Protein AF-A0A7S1M408-F1 (afdb_monomer)

pLDDT: mean 73.23, std 17.43, range [41.53, 92.94]

Organism: Alexandrium catenella (NCBI:txid2925)

Structure (mmCIF, N/CA/C/O backbone):
data_AF-A0A7S1M408-F1
#
_entry.id   AF-A0A7S1M408-F1
#
loop_
_atom_site.group_PDB
_atom_site.id
_atom_site.type_symbol
_atom_site.label_atom_id
_atom_site.label_alt_id
_atom_site.label_comp_id
_atom_site.label_asym_id
_atom_site.label_entity_id
_atom_site.label_seq_id
_atom_site.pdbx_PDB_ins_code
_atom_site.Cartn_x
_atom_site.Cartn_y
_atom_site.Cartn_z
_atom_site.occupancy
_atom_site.B_iso_or_equiv
_atom_site.auth_seq_id
_atom_site.auth_comp_id
_atom_site.auth_asym_id
_atom_site.auth_atom_id
_atom_site.pdbx_PDB_model_num
ATOM 1 N N . ALA A 1 1 ? -56.985 -30.035 14.247 1.00 48.00 1 ALA A N 1
ATOM 2 C CA . ALA A 1 1 ? -56.352 -30.373 15.535 1.00 48.00 1 ALA A CA 1
ATOM 3 C C . ALA A 1 1 ? -54.901 -29.906 15.537 1.00 48.00 1 ALA A C 1
ATOM 5 O O . ALA A 1 1 ? -54.113 -30.434 14.765 1.00 48.00 1 ALA A O 1
ATOM 6 N N . ARG A 1 2 ? -54.579 -28.903 16.358 1.00 43.12 2 ARG A N 1
ATOM 7 C CA . ARG A 1 2 ? -53.363 -28.809 17.184 1.00 43.12 2 ARG A CA 1
ATOM 8 C C . ARG A 1 2 ? -53.585 -27.623 18.123 1.00 43.12 2 ARG A C 1
ATOM 10 O O . ARG A 1 2 ? -53.589 -26.471 17.708 1.00 43.12 2 ARG A O 1
ATOM 17 N N . SER A 1 3 ? -53.933 -27.986 19.350 1.00 42.47 3 SER A N 1
ATOM 18 C CA . SER A 1 3 ? -54.224 -27.130 20.490 1.00 42.47 3 SER A CA 1
ATOM 19 C C . SER A 1 3 ? -53.039 -26.226 20.807 1.00 42.47 3 SER A C 1
ATOM 21 O O . SER A 1 3 ? -51.910 -26.702 20.920 1.00 42.47 3 SER A O 1
ATOM 23 N N . TRP A 1 4 ? -53.301 -24.936 20.977 1.00 42.16 4 TRP A N 1
ATOM 24 C CA . TRP A 1 4 ? -52.357 -24.021 21.603 1.00 42.16 4 TRP A CA 1
ATOM 25 C C . TRP A 1 4 ? -52.624 -24.068 23.104 1.00 42.16 4 TRP A C 1
ATOM 27 O O . TRP A 1 4 ? -53.672 -23.630 23.570 1.00 42.16 4 TRP A O 1
ATOM 37 N N . SER A 1 5 ? -51.701 -24.659 23.852 1.00 52.66 5 SER A N 1
ATOM 38 C CA . SER A 1 5 ? -51.719 -24.672 25.312 1.00 52.66 5 SER A CA 1
ATOM 39 C C . SER A 1 5 ? -50.307 -24.382 25.804 1.00 52.66 5 SER A C 1
ATOM 41 O O . SER A 1 5 ? -49.407 -25.184 25.558 1.00 52.66 5 SER A O 1
ATOM 43 N N . GLY A 1 6 ? -50.111 -23.244 26.472 1.00 43.44 6 GLY A N 1
ATOM 44 C CA . GLY A 1 6 ? -48.819 -22.900 27.068 1.00 43.44 6 GLY A CA 1
ATOM 45 C C . GLY A 1 6 ? -48.656 -21.427 27.441 1.00 43.44 6 GLY A C 1
ATOM 46 O O . GLY A 1 6 ? -47.809 -20.770 26.862 1.00 43.44 6 GLY A O 1
ATOM 47 N N . SER A 1 7 ? -49.530 -20.959 28.337 1.00 54.16 7 SER A N 1
ATOM 48 C CA . SER A 1 7 ? -49.343 -20.088 29.518 1.00 54.16 7 SER A CA 1
ATOM 49 C C . SER A 1 7 ? -48.281 -18.958 29.600 1.00 54.16 7 SER A C 1
ATOM 51 O O . SER A 1 7 ? -47.255 -18.983 28.930 1.00 54.16 7 SER A O 1
ATOM 53 N N . PRO A 1 8 ? -48.542 -17.950 30.468 1.00 48.00 8 PRO A N 1
ATOM 54 C CA . PRO A 1 8 ? -47.930 -16.621 30.471 1.00 48.00 8 PRO A CA 1
ATOM 55 C C . PRO A 1 8 ? -46.542 -16.584 31.122 1.00 48.00 8 PRO A C 1
ATOM 57 O O . PRO A 1 8 ? -46.212 -17.415 31.964 1.00 48.00 8 PRO A O 1
ATOM 60 N N . LEU A 1 9 ? -45.753 -15.576 30.742 1.00 44.28 9 LEU A N 1
ATOM 61 C CA . LEU A 1 9 ? -44.441 -15.263 31.310 1.00 44.28 9 LEU A CA 1
ATOM 62 C C . LEU A 1 9 ? -44.583 -14.885 32.795 1.00 44.28 9 LEU A C 1
ATOM 64 O O . LEU A 1 9 ? -44.963 -13.760 33.113 1.00 44.28 9 LEU A O 1
ATOM 68 N N . ASP A 1 10 ? -44.283 -15.835 33.678 1.00 41.53 10 ASP A N 1
ATOM 69 C CA . ASP A 1 10 ? -44.135 -15.625 35.119 1.00 41.53 10 ASP A CA 1
ATOM 70 C C . ASP A 1 10 ? -42.671 -15.295 35.463 1.00 41.53 10 ASP A C 1
ATOM 72 O O . ASP A 1 10 ? -41.730 -15.737 34.796 1.00 41.53 10 ASP A O 1
ATOM 76 N N . LEU A 1 11 ? -42.503 -14.445 36.472 1.00 50.06 11 LEU A N 1
ATOM 77 C CA . LEU A 1 11 ? -41.254 -13.822 36.890 1.00 50.06 11 LEU A CA 1
ATOM 78 C C . LEU A 1 11 ? -40.270 -14.810 37.544 1.00 50.06 11 LEU A C 1
ATOM 80 O O . LEU A 1 11 ? -40.644 -15.812 38.143 1.00 50.06 11 LEU A O 1
ATOM 84 N N . ALA A 1 12 ? -39.015 -14.352 37.586 1.00 49.06 12 ALA A N 1
ATOM 85 C CA . ALA A 1 12 ? -37.961 -14.715 38.533 1.00 49.06 12 ALA A CA 1
ATOM 86 C C . ALA A 1 12 ? -37.051 -15.905 38.178 1.00 49.06 12 ALA A C 1
ATOM 88 O O . ALA A 1 12 ? -37.460 -16.938 37.663 1.00 49.06 12 ALA A O 1
ATOM 89 N N . ASN A 1 13 ? -35.789 -15.729 38.587 1.00 48.75 13 ASN A N 1
ATOM 90 C CA . ASN A 1 13 ? -34.721 -16.721 38.732 1.00 48.75 13 ASN A CA 1
ATOM 91 C C . ASN A 1 13 ? -33.693 -16.831 37.579 1.00 48.75 13 ASN A C 1
ATOM 93 O O . ASN A 1 13 ? -33.881 -17.529 36.591 1.00 48.75 13 ASN A O 1
ATOM 97 N N . GLY A 1 14 ? -32.546 -16.158 37.759 1.00 54.75 14 GLY A N 1
ATOM 98 C CA . GLY A 1 14 ? -31.213 -16.664 37.383 1.00 54.75 14 GLY A CA 1
ATOM 99 C C . GLY A 1 14 ? -31.011 -17.264 35.985 1.00 54.75 14 GLY A C 1
ATOM 100 O O . GLY A 1 14 ? -30.365 -18.304 35.862 1.00 54.75 14 GLY A O 1
ATOM 101 N N . LEU A 1 15 ? -31.532 -16.637 34.930 1.00 43.06 15 LEU A N 1
ATOM 102 C CA . LEU A 1 15 ? -31.486 -17.180 33.571 1.00 43.06 15 LEU A CA 1
ATOM 103 C C . LEU A 1 15 ? -30.061 -17.189 32.986 1.00 43.06 15 LEU A C 1
ATOM 105 O O . LEU A 1 15 ? -29.633 -16.257 32.303 1.00 43.06 15 LEU A O 1
ATOM 109 N N . ARG A 1 16 ? -29.355 -18.315 33.148 1.00 51.69 16 ARG A N 1
ATOM 110 C CA . ARG A 1 16 ? -28.450 -18.803 32.099 1.00 51.69 16 ARG A CA 1
ATOM 111 C C . ARG A 1 16 ? -29.316 -19.092 3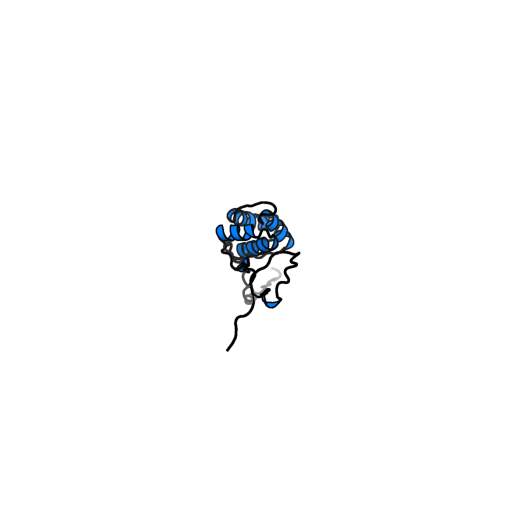0.878 1.00 51.69 16 ARG A C 1
ATOM 113 O O . ARG A 1 16 ? -29.879 -20.175 30.760 1.00 51.69 16 ARG A O 1
ATOM 120 N N . GLN A 1 17 ? -29.465 -18.099 30.006 1.00 53.03 17 GLN A N 1
ATOM 121 C CA . GLN A 1 17 ? -30.189 -18.263 28.752 1.00 53.03 17 GLN A CA 1
ATOM 122 C C . GLN A 1 17 ? -29.420 -19.259 27.879 1.00 53.03 17 GLN A C 1
ATOM 124 O O . GLN A 1 17 ? -28.379 -18.943 27.303 1.00 53.03 17 GLN A O 1
ATOM 129 N N . THR A 1 18 ? -29.895 -20.500 27.829 1.00 60.84 18 THR A N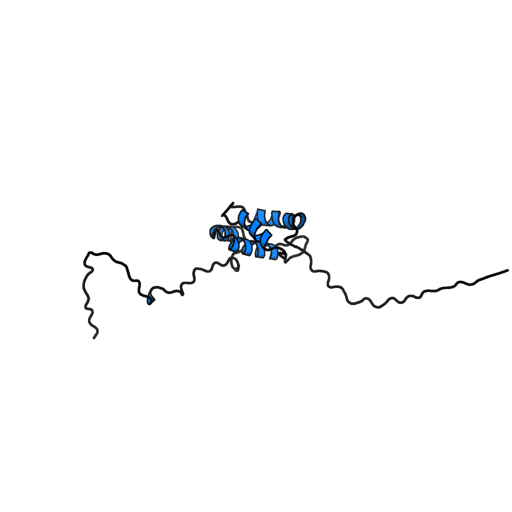 1
ATOM 130 C CA . THR A 1 18 ? -29.398 -21.516 26.908 1.00 60.84 18 THR A CA 1
ATOM 131 C C . THR A 1 18 ? -29.995 -21.233 25.540 1.00 60.84 18 THR A C 1
ATOM 133 O O . THR A 1 18 ? -31.110 -21.639 25.226 1.00 60.84 18 THR A O 1
ATOM 136 N N . VAL A 1 19 ? -29.247 -20.494 24.719 1.00 65.12 19 VAL A N 1
ATOM 137 C CA . VAL A 1 19 ? -29.618 -20.300 23.317 1.00 65.12 19 VAL A CA 1
ATOM 138 C C . VAL A 1 19 ? -29.623 -21.667 22.613 1.00 65.12 19 VAL A C 1
ATOM 140 O O . VAL A 1 19 ? -28.628 -22.398 22.684 1.00 65.12 19 VAL A O 1
ATOM 143 N N . PRO A 1 20 ? -30.728 -22.064 21.959 1.00 70.19 20 PRO A N 1
ATOM 144 C CA . PRO A 1 20 ? -30.778 -23.283 21.167 1.00 70.19 20 PRO A CA 1
ATOM 145 C C . PRO A 1 20 ? -29.660 -23.286 20.125 1.00 70.19 20 PRO A C 1
ATOM 147 O O . PRO A 1 20 ? -29.395 -22.272 19.482 1.00 70.19 20 PRO A O 1
ATOM 150 N N . ARG A 1 21 ? -29.034 -24.443 19.886 1.00 56.84 21 ARG A N 1
ATOM 151 C CA . ARG A 1 21 ? -28.000 -24.587 18.841 1.00 56.84 21 ARG A CA 1
ATOM 152 C C . ARG A 1 21 ? -28.489 -24.186 17.440 1.00 56.84 21 ARG A C 1
ATOM 154 O O . A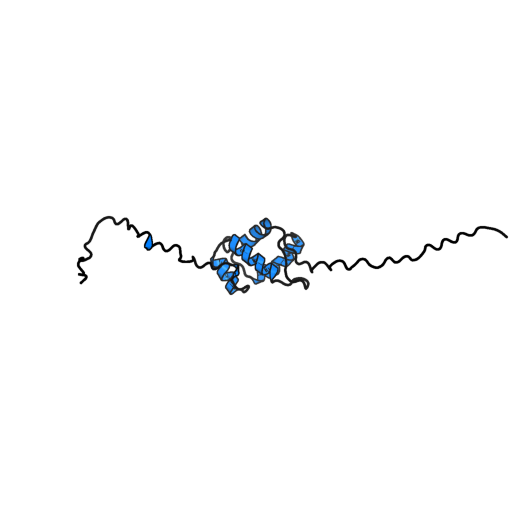RG A 1 21 ? -27.666 -23.858 16.599 1.00 56.84 21 ARG A O 1
ATOM 161 N N . SER A 1 22 ? -29.801 -24.190 17.201 1.00 61.75 22 SER A N 1
ATOM 162 C CA . SER A 1 22 ? -30.434 -23.740 15.955 1.00 61.75 22 SER A CA 1
ATOM 163 C C . SER A 1 22 ? -30.567 -22.219 15.822 1.00 61.75 22 SER A C 1
ATOM 165 O O . SER A 1 22 ? -30.835 -21.744 14.724 1.00 61.75 22 SER A O 1
ATOM 167 N N . TRP A 1 23 ? -30.399 -21.457 16.909 1.00 65.00 23 TRP A N 1
ATOM 168 C CA . TRP A 1 23 ? -30.369 -19.986 16.886 1.00 65.00 23 TRP A CA 1
ATOM 169 C C . TRP A 1 23 ? -28.989 -19.439 16.536 1.00 65.00 23 TRP A C 1
ATOM 171 O O . TRP A 1 23 ? -28.862 -18.300 16.096 1.00 65.00 23 TRP A O 1
ATOM 181 N N . VAL A 1 24 ? -27.949 -20.253 16.709 1.00 65.94 24 VAL A N 1
ATOM 182 C CA . VAL A 1 24 ? -26.598 -19.920 16.269 1.00 65.94 24 VAL A CA 1
ATOM 183 C C . VAL A 1 24 ? -26.488 -20.283 14.792 1.00 65.94 24 VAL A C 1
ATOM 185 O O . VAL A 1 24 ? -25.928 -21.317 14.430 1.00 65.94 24 VAL A O 1
ATOM 188 N N . ASP A 1 25 ? -27.057 -19.449 13.922 1.00 58.09 25 ASP A N 1
ATOM 189 C CA . ASP A 1 25 ? -26.812 -19.593 12.492 1.00 58.09 25 ASP A CA 1
ATOM 190 C C . ASP A 1 25 ? -25.400 -19.079 12.182 1.00 58.09 25 ASP A C 1
ATOM 192 O O . ASP A 1 25 ? -25.172 -17.901 11.9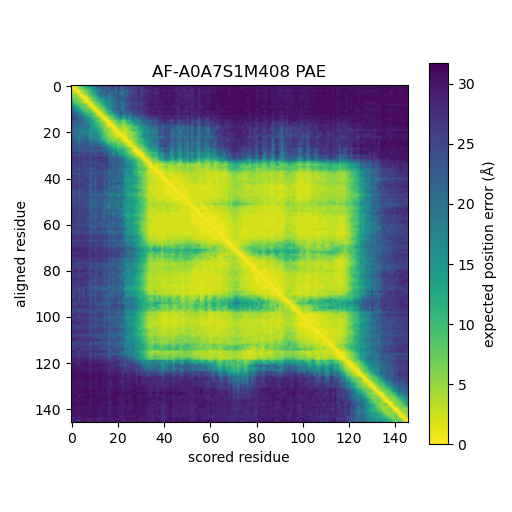15 1.00 58.09 25 ASP A O 1
ATOM 196 N N . LEU A 1 26 ? -24.420 -19.988 12.216 1.00 58.47 26 LEU A N 1
ATOM 197 C CA . LEU A 1 26 ? -23.035 -19.741 11.782 1.00 58.47 26 LEU A CA 1
ATOM 198 C C . LEU A 1 26 ? -22.939 -19.350 10.293 1.00 58.47 26 LEU A C 1
ATOM 200 O O . LEU A 1 26 ? -21.846 -19.117 9.780 1.00 58.47 26 LEU A O 1
ATOM 204 N N . ARG A 1 27 ? -24.076 -19.319 9.588 1.00 58.50 27 ARG A N 1
ATOM 205 C CA . ARG A 1 27 ? -24.208 -18.862 8.208 1.00 58.50 27 ARG A CA 1
ATOM 206 C C . ARG A 1 27 ? -24.563 -17.393 8.084 1.00 58.50 27 ARG A C 1
ATOM 208 O O . ARG A 1 27 ? -24.676 -16.959 6.945 1.00 58.50 27 ARG A O 1
ATOM 215 N N . ILE A 1 28 ? -24.689 -16.625 9.174 1.00 54.59 28 ILE A N 1
ATOM 216 C CA . ILE A 1 28 ? -24.540 -15.173 9.048 1.00 54.59 28 ILE A CA 1
ATOM 217 C C . ILE A 1 28 ? -23.113 -14.988 8.539 1.00 54.59 28 ILE A C 1
ATOM 219 O O . ILE A 1 28 ? -22.167 -15.243 9.293 1.00 54.59 28 ILE A O 1
ATOM 223 N N . PRO A 1 29 ? -22.906 -14.607 7.265 1.00 53.81 29 PRO A N 1
ATOM 224 C CA . PRO A 1 29 ? -21.594 -14.166 6.874 1.00 53.81 29 PRO A CA 1
ATOM 225 C C . PRO A 1 29 ? -21.384 -12.959 7.778 1.00 53.81 29 PRO A C 1
ATOM 227 O O . PRO A 1 29 ? -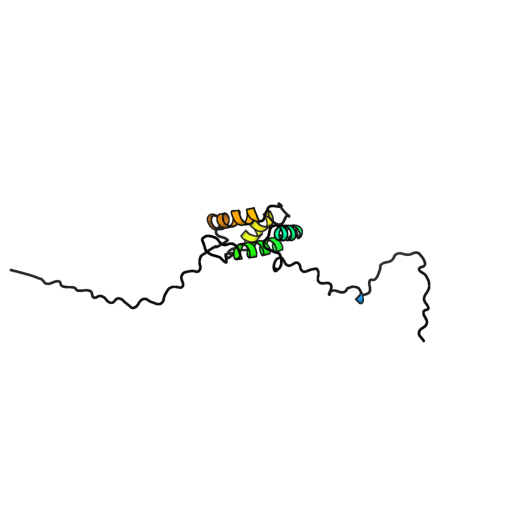22.124 -11.979 7.665 1.00 53.81 29 PRO A O 1
ATOM 230 N N . CYS A 1 30 ? -20.403 -13.007 8.686 1.00 49.81 30 CYS A N 1
ATOM 231 C CA . CYS A 1 30 ? -19.741 -11.769 9.083 1.00 49.81 30 CYS A CA 1
ATOM 232 C C . CYS A 1 30 ? -19.585 -11.022 7.762 1.00 49.81 30 CYS A C 1
ATOM 234 O O . CYS A 1 30 ? -19.041 -11.674 6.861 1.00 49.81 30 CYS A O 1
ATOM 236 N N . PRO A 1 31 ? -20.165 -9.821 7.554 1.00 49.16 31 PRO A N 1
ATOM 237 C CA . PRO A 1 31 ? -20.076 -9.171 6.261 1.00 49.16 31 PRO A CA 1
ATOM 238 C C . PRO A 1 31 ? -18.592 -9.146 5.959 1.00 49.16 31 PRO A C 1
ATOM 240 O O . PRO A 1 31 ? -17.816 -8.489 6.652 1.00 49.16 31 PRO A O 1
ATOM 243 N N . ARG A 1 32 ? -18.176 -10.016 5.034 1.00 55.84 32 ARG A N 1
ATOM 244 C CA . ARG A 1 32 ? -16.786 -10.184 4.658 1.00 55.84 32 ARG A CA 1
ATOM 245 C C . ARG A 1 32 ? -16.568 -9.001 3.749 1.00 55.84 32 ARG A C 1
ATOM 247 O O . ARG A 1 32 ? -16.490 -9.164 2.541 1.00 55.84 32 ARG A O 1
ATOM 254 N N . SER A 1 33 ? -16.587 -7.799 4.315 1.00 58.41 33 SER A N 1
ATOM 255 C CA . SER A 1 33 ? -16.097 -6.598 3.676 1.00 58.41 33 SER A CA 1
ATOM 256 C C . SER A 1 33 ? -14.594 -6.793 3.581 1.00 58.41 33 SER A C 1
ATOM 258 O O . SER A 1 33 ? -13.823 -6.229 4.353 1.00 58.41 33 SER A O 1
ATOM 260 N N . SER A 1 34 ? -14.205 -7.725 2.713 1.00 69.19 34 SER A N 1
ATOM 261 C CA . SER A 1 34 ? -12.829 -7.988 2.394 1.00 69.19 34 SER A CA 1
ATOM 262 C C . SER A 1 34 ? -12.317 -6.723 1.755 1.00 69.19 34 SER A C 1
ATOM 264 O O . SER A 1 34 ? -12.964 -6.112 0.901 1.00 69.19 34 SER A O 1
ATOM 266 N N . VAL A 1 35 ? -11.114 -6.346 2.140 1.00 79.94 35 VAL A N 1
ATOM 267 C CA . VAL A 1 35 ? -10.426 -5.227 1.516 1.00 79.94 35 VAL A CA 1
ATOM 268 C C . VAL A 1 35 ? -10.270 -5.399 0.010 1.00 79.94 35 VAL A C 1
ATOM 270 O O . VAL A 1 35 ? -9.974 -4.422 -0.663 1.00 79.94 35 VAL A O 1
ATOM 273 N N . ALA A 1 36 ? -10.448 -6.611 -0.525 1.00 78.19 36 ALA A N 1
ATOM 274 C CA . ALA A 1 36 ? -10.444 -6.903 -1.952 1.00 78.19 36 ALA A CA 1
ATOM 275 C C . ALA A 1 36 ? -11.566 -6.195 -2.729 1.00 78.19 36 ALA A C 1
ATOM 277 O O . ALA A 1 36 ? -11.336 -5.785 -3.865 1.00 78.19 36 ALA A O 1
ATOM 278 N N . ASP A 1 37 ? -12.730 -5.998 -2.110 1.00 80.94 37 ASP A N 1
ATOM 279 C CA . ASP A 1 37 ? -13.917 -5.430 -2.762 1.00 80.94 37 ASP A CA 1
ATOM 280 C C . ASP A 1 37 ? -14.053 -3.916 -2.537 1.00 80.94 37 ASP A C 1
ATOM 282 O O . ASP A 1 37 ? -14.858 -3.250 -3.185 1.00 80.94 37 ASP A O 1
ATOM 286 N N . MET A 1 38 ? -13.245 -3.342 -1.640 1.00 87.62 38 MET A N 1
ATOM 287 C CA . MET A 1 38 ? -13.297 -1.910 -1.346 1.00 87.62 38 MET A CA 1
ATOM 288 C C . MET A 1 38 ? -12.804 -1.075 -2.538 1.00 87.62 38 MET A C 1
ATOM 290 O O . MET A 1 38 ? -11.799 -1.433 -3.164 1.00 87.62 38 MET A O 1
ATOM 294 N N . PRO A 1 39 ? -13.450 0.055 -2.861 1.00 89.81 39 PRO A N 1
ATOM 295 C CA . PRO A 1 39 ? -12.969 0.941 -3.913 1.00 89.81 39 PRO A CA 1
ATOM 296 C C . PRO A 1 39 ? -11.611 1.551 -3.527 1.00 89.81 39 PRO A C 1
ATOM 298 O O . PRO A 1 39 ? -11.354 1.841 -2.362 1.00 89.81 39 PRO A O 1
ATOM 301 N N . LEU A 1 40 ? -10.731 1.771 -4.508 1.00 91.12 40 LEU A N 1
ATOM 302 C CA . LEU A 1 40 ? -9.436 2.452 -4.324 1.00 91.12 40 LEU A CA 1
ATOM 303 C C . LEU A 1 40 ? -9.609 3.982 -4.268 1.00 91.12 40 LEU A C 1
ATOM 305 O O . LEU A 1 40 ? -8.845 4.742 -4.862 1.00 91.12 40 LEU A O 1
ATOM 309 N N . THR A 1 41 ? -10.659 4.427 -3.584 1.00 92.94 41 THR A N 1
ATOM 310 C CA . THR A 1 41 ? -11.003 5.831 -3.371 1.00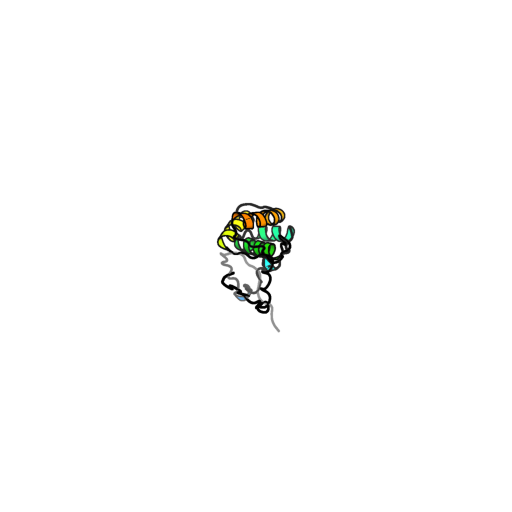 92.94 41 THR A CA 1
ATOM 311 C C . THR A 1 41 ? -10.823 6.191 -1.899 1.00 92.94 41 THR A C 1
ATOM 313 O O . THR A 1 41 ? -10.604 5.321 -1.051 1.00 92.94 41 THR A O 1
ATOM 316 N N . GLU A 1 42 ? -10.901 7.480 -1.577 1.00 91.06 42 GLU A N 1
ATOM 317 C CA . GLU A 1 42 ? -10.763 7.953 -0.196 1.00 91.06 42 GLU A CA 1
ATOM 318 C C . GLU A 1 42 ? -11.855 7.354 0.713 1.00 91.06 42 GLU A C 1
ATOM 320 O O . GLU A 1 42 ? -11.598 7.024 1.869 1.00 91.06 42 GLU A O 1
ATOM 325 N N . GLU A 1 43 ? -13.060 7.127 0.184 1.00 89.06 43 GLU A N 1
ATOM 326 C CA . GLU A 1 43 ? -14.167 6.485 0.900 1.00 89.06 43 GLU A CA 1
ATOM 327 C C . GLU A 1 43 ? -13.845 5.026 1.235 1.00 89.06 43 GLU A C 1
ATOM 329 O O . GLU A 1 43 ? -14.053 4.588 2.369 1.00 89.06 43 GLU A O 1
ATOM 334 N N . GLY A 1 44 ? -13.288 4.283 0.274 1.00 89.62 44 GLY A N 1
ATOM 335 C CA . GLY A 1 44 ? -12.859 2.906 0.500 1.00 89.62 44 GLY A CA 1
ATOM 336 C C . GLY A 1 44 ? -11.705 2.823 1.493 1.00 89.62 44 GLY A C 1
ATOM 337 O O . GLY A 1 44 ? -11.724 1.983 2.388 1.00 89.62 44 GLY A O 1
ATOM 338 N N . TYR A 1 45 ? -10.750 3.750 1.424 1.00 90.88 45 TYR A N 1
ATOM 339 C CA . TYR A 1 45 ? -9.681 3.848 2.415 1.00 90.88 45 TYR A CA 1
ATOM 340 C C . TYR A 1 45 ? -10.225 4.108 3.831 1.00 90.88 45 TYR A C 1
ATOM 342 O O . TYR A 1 45 ? -9.856 3.396 4.765 1.00 90.88 45 TYR A O 1
ATOM 350 N N . ARG A 1 46 ? -11.169 5.045 4.005 1.00 89.62 46 ARG A N 1
ATOM 351 C CA . ARG A 1 46 ? -11.825 5.300 5.305 1.00 89.62 46 ARG A CA 1
ATOM 352 C C . ARG A 1 46 ? -12.556 4.071 5.848 1.00 89.62 46 ARG A C 1
ATOM 354 O O . ARG A 1 46 ? -12.540 3.834 7.060 1.00 89.62 46 ARG A O 1
ATOM 361 N N . ALA A 1 47 ? -13.162 3.268 4.974 1.00 88.94 47 ALA A N 1
ATOM 362 C CA . ALA A 1 47 ? -13.771 2.002 5.368 1.00 88.94 47 ALA A CA 1
ATOM 363 C C . ALA A 1 47 ? -12.719 1.006 5.889 1.00 88.94 47 ALA A C 1
ATOM 365 O O . ALA A 1 47 ? -12.931 0.386 6.928 1.00 88.94 47 ALA A O 1
ATOM 366 N N . VAL A 1 48 ? -11.550 0.914 5.245 1.00 89.88 48 VAL A N 1
ATOM 367 C CA . VAL A 1 48 ? -10.444 0.049 5.701 1.00 89.88 48 VAL A CA 1
ATOM 368 C C . VAL A 1 48 ? -9.836 0.539 7.014 1.00 89.88 48 VAL A C 1
ATOM 370 O O . VAL A 1 48 ? -9.567 -0.268 7.900 1.00 89.88 48 VAL A O 1
ATOM 373 N N . VAL A 1 49 ? -9.668 1.851 7.192 1.00 89.88 49 VAL A N 1
ATOM 374 C CA . VAL A 1 49 ? -9.213 2.437 8.467 1.00 89.88 49 VAL A CA 1
ATOM 375 C C . VAL A 1 49 ? -10.180 2.088 9.603 1.00 89.88 49 VAL A C 1
ATOM 377 O O . VAL A 1 49 ? -9.752 1.809 10.722 1.00 89.88 49 VAL A O 1
ATOM 380 N N . SER A 1 50 ? -11.483 2.034 9.315 1.00 86.69 50 SER A N 1
ATOM 381 C CA . SER A 1 50 ? -12.512 1.665 10.296 1.00 86.69 50 SER A CA 1
ATOM 382 C C . SER A 1 50 ? -12.393 0.206 10.767 1.00 86.69 50 SER A C 1
ATOM 384 O O . SER A 1 50 ? -12.824 -0.106 11.875 1.00 86.69 50 SER A O 1
ATOM 386 N N . LEU A 1 51 ? -11.757 -0.675 9.980 1.00 85.88 51 LEU A N 1
ATOM 387 C CA . LEU A 1 51 ? -11.443 -2.056 10.378 1.00 85.88 51 LEU A CA 1
ATOM 388 C C . LEU A 1 51 ? -10.299 -2.131 11.402 1.00 85.88 51 LEU A C 1
ATOM 390 O O . LEU A 1 51 ? -10.124 -3.174 12.029 1.00 85.88 51 LEU A O 1
ATOM 394 N N . ARG A 1 52 ? -9.509 -1.054 11.554 1.00 84.81 52 ARG A N 1
ATOM 395 C CA . ARG A 1 52 ? -8.366 -0.922 12.482 1.00 84.81 52 ARG A CA 1
ATOM 396 C C . ARG A 1 52 ? -7.421 -2.125 12.482 1.00 84.81 52 ARG A C 1
ATOM 398 O O . ARG A 1 52 ? -6.877 -2.505 13.512 1.00 84.81 52 ARG A O 1
ATOM 405 N N . SER A 1 53 ? -7.243 -2.739 11.317 1.00 86.38 53 SER A N 1
ATOM 406 C CA . SER A 1 53 ? -6.439 -3.943 11.147 1.00 86.38 53 SER A CA 1
ATOM 407 C C . SER A 1 53 ? -5.283 -3.657 10.205 1.00 86.38 53 SER A C 1
ATOM 409 O O . SER A 1 53 ? -5.476 -3.349 9.026 1.00 86.38 53 SER A O 1
ATOM 411 N N . THR A 1 54 ? -4.057 -3.799 10.712 1.00 89.00 54 THR A N 1
ATOM 412 C CA . THR A 1 54 ? -2.847 -3.644 9.895 1.00 89.00 54 THR A CA 1
ATOM 413 C C . THR A 1 54 ? -2.792 -4.659 8.742 1.00 89.00 54 THR A C 1
ATOM 415 O O . THR A 1 54 ? -2.320 -4.321 7.659 1.00 89.00 54 THR A O 1
ATOM 418 N N . GLY A 1 55 ? -3.310 -5.880 8.925 1.00 89.38 55 GLY A N 1
ATOM 419 C CA . GLY A 1 55 ? -3.339 -6.895 7.861 1.00 89.38 55 GLY A CA 1
ATOM 420 C C . GLY A 1 55 ? -4.287 -6.536 6.715 1.00 89.38 55 GLY A C 1
ATOM 421 O O . GLY A 1 55 ? -3.938 -6.684 5.540 1.00 89.38 55 GLY A O 1
ATOM 422 N N . GLU A 1 56 ? -5.450 -5.984 7.056 1.00 89.94 56 GLU A N 1
ATOM 423 C CA . GLU A 1 56 ? -6.409 -5.492 6.069 1.00 89.94 56 GLU A CA 1
ATOM 424 C C . GLU A 1 56 ? -5.830 -4.267 5.334 1.00 89.94 56 GLU A C 1
ATOM 426 O O . GLU A 1 56 ? -5.823 -4.211 4.103 1.00 89.94 56 GLU A O 1
ATOM 431 N N . MET A 1 57 ? -5.213 -3.331 6.064 1.00 92.00 57 MET A N 1
ATOM 432 C CA . MET A 1 57 ? -4.561 -2.165 5.460 1.00 92.00 57 MET A CA 1
ATOM 433 C C . MET A 1 57 ? -3.400 -2.550 4.526 1.00 92.00 57 MET A C 1
ATOM 435 O O . MET A 1 57 ? -3.265 -1.995 3.437 1.00 92.00 57 MET A O 1
ATOM 439 N N . ALA A 1 58 ? -2.590 -3.549 4.885 1.00 92.62 58 ALA A N 1
ATOM 440 C CA . ALA A 1 58 ? -1.529 -4.063 4.015 1.00 92.62 58 ALA A CA 1
ATOM 441 C C . ALA A 1 58 ? -2.089 -4.652 2.705 1.00 92.62 58 ALA A C 1
ATOM 443 O O . ALA A 1 58 ? -1.528 -4.440 1.624 1.00 92.62 58 ALA A O 1
ATOM 444 N N . SER A 1 59 ? -3.223 -5.350 2.785 1.00 92.31 59 SER A N 1
ATOM 445 C CA . SER A 1 59 ? -3.919 -5.886 1.610 1.00 92.31 59 SER A CA 1
ATOM 446 C C . SER A 1 59 ? -4.466 -4.765 0.720 1.00 92.31 59 SER A C 1
ATOM 448 O O . SER A 1 59 ? -4.333 -4.837 -0.502 1.00 92.31 59 SER A O 1
ATOM 450 N N . PHE A 1 60 ? -4.993 -3.688 1.315 1.00 92.81 60 PHE A N 1
ATOM 451 C CA . PHE A 1 60 ? -5.398 -2.485 0.582 1.00 92.81 60 PHE A CA 1
ATOM 452 C C . PHE A 1 60 ? -4.227 -1.849 -0.166 1.00 92.81 60 PHE A C 1
ATOM 454 O O . PHE A 1 60 ? -4.309 -1.629 -1.371 1.00 92.81 60 PHE A O 1
ATOM 461 N N . ILE A 1 61 ? -3.109 -1.614 0.524 1.00 92.88 61 ILE A N 1
ATOM 462 C CA . ILE A 1 61 ? -1.913 -0.988 -0.056 1.00 92.88 61 ILE A CA 1
ATOM 463 C C . ILE A 1 61 ? -1.355 -1.838 -1.201 1.00 92.88 61 ILE A C 1
ATOM 465 O O . ILE A 1 61 ? -0.928 -1.298 -2.215 1.00 92.88 61 ILE A O 1
ATOM 469 N N . THR A 1 62 ? -1.430 -3.166 -1.098 1.00 92.38 62 THR A N 1
ATOM 470 C CA . THR A 1 62 ? -1.048 -4.067 -2.197 1.00 92.38 62 THR A CA 1
ATOM 471 C C . THR A 1 62 ? -1.882 -3.828 -3.456 1.00 92.38 62 THR A C 1
ATOM 473 O O . THR A 1 62 ? -1.340 -3.812 -4.559 1.00 92.38 62 THR A O 1
ATOM 476 N N . ARG A 1 63 ? -3.189 -3.586 -3.307 1.00 92.69 63 ARG A N 1
ATOM 477 C CA . ARG A 1 63 ? -4.069 -3.232 -4.432 1.00 92.69 63 ARG A CA 1
ATOM 478 C C . ARG A 1 63 ? -3.754 -1.843 -4.977 1.00 92.69 63 ARG A C 1
ATOM 480 O O . ARG A 1 63 ? -3.709 -1.674 -6.189 1.00 92.69 63 ARG A O 1
ATOM 487 N N . VAL A 1 64 ? -3.476 -0.881 -4.095 1.00 92.62 64 VAL A N 1
ATOM 488 C CA . VAL A 1 64 ? -3.053 0.476 -4.477 1.00 92.62 64 VAL A CA 1
ATOM 489 C C . VAL A 1 64 ? -1.775 0.428 -5.319 1.00 92.62 64 VAL A C 1
ATOM 491 O O . VAL A 1 64 ? -1.720 1.066 -6.361 1.00 92.62 64 VAL A O 1
ATOM 494 N N . VAL A 1 65 ? -0.780 -0.371 -4.924 1.00 91.62 65 VAL A N 1
ATOM 495 C CA . VAL A 1 65 ? 0.478 -0.575 -5.668 1.00 91.62 65 VAL A CA 1
ATOM 496 C C . VAL A 1 65 ? 0.245 -1.220 -7.039 1.00 91.62 65 VAL A C 1
ATOM 498 O O . VAL A 1 65 ? 0.910 -0.860 -8.007 1.00 91.62 65 VAL A O 1
ATOM 501 N N . ALA A 1 66 ? -0.693 -2.163 -7.144 1.00 89.44 66 ALA A N 1
ATOM 502 C CA . ALA A 1 66 ? -1.023 -2.789 -8.423 1.00 89.44 66 ALA A CA 1
ATOM 503 C C . ALA A 1 66 ? -1.744 -1.821 -9.384 1.00 89.44 66 ALA A C 1
ATOM 505 O O . ALA A 1 66 ? -1.509 -1.864 -10.592 1.00 89.44 66 ALA A O 1
ATOM 506 N N . ASP A 1 67 ? -2.609 -0.953 -8.852 1.00 89.75 67 ASP A N 1
ATOM 507 C CA . ASP A 1 67 ? -3.380 0.026 -9.627 1.00 89.75 67 ASP A CA 1
ATOM 508 C C . ASP A 1 67 ? -2.565 1.258 -10.039 1.00 89.75 67 ASP A C 1
ATOM 510 O O . ASP A 1 67 ? -2.752 1.770 -11.146 1.00 89.75 67 ASP A O 1
ATOM 514 N N . LEU A 1 68 ? -1.663 1.708 -9.160 1.00 88.25 68 LEU A N 1
ATOM 515 C CA . LEU A 1 68 ? -0.798 2.864 -9.371 1.00 88.25 68 LEU A CA 1
ATOM 516 C C . LEU A 1 68 ? 0.066 2.695 -10.620 1.00 88.25 68 LEU A C 1
ATOM 518 O O . LEU A 1 68 ? 0.744 1.685 -10.812 1.00 88.25 68 LEU A O 1
ATOM 522 N N . GLU A 1 69 ? 0.066 3.742 -11.435 1.00 85.00 69 GLU A N 1
ATOM 523 C CA . GLU A 1 69 ? 0.987 3.898 -12.547 1.00 85.00 69 GLU A CA 1
ATOM 524 C C . GLU A 1 69 ? 2.131 4.810 -12.111 1.00 85.00 69 GLU A C 1
ATOM 526 O O . GLU A 1 69 ? 1.916 5.961 -11.725 1.00 85.00 69 GLU A O 1
ATOM 531 N N . VAL A 1 70 ? 3.352 4.285 -12.159 1.00 80.00 70 VAL A N 1
ATOM 532 C CA . VAL A 1 70 ? 4.574 5.028 -11.842 1.00 80.00 70 VAL A CA 1
ATOM 533 C C . VAL A 1 70 ? 5.547 4.798 -12.995 1.00 80.00 70 VAL A C 1
ATOM 535 O O . VAL A 1 70 ? 5.684 3.679 -13.485 1.00 80.00 70 VAL A O 1
ATOM 538 N N . HIS A 1 71 ? 6.174 5.866 -13.496 1.00 74.25 71 HIS A N 1
ATOM 539 C CA . HIS A 1 71 ? 7.108 5.811 -14.633 1.00 74.25 71 HIS A CA 1
ATOM 540 C C . HIS A 1 71 ? 6.537 5.177 -15.926 1.00 74.25 71 HIS A C 1
ATOM 542 O O . HIS A 1 71 ? 7.282 4.595 -16.712 1.00 74.25 71 HIS A O 1
ATOM 548 N N . GLY A 1 72 ? 5.222 5.286 -16.162 1.00 74.38 72 GLY A N 1
ATOM 549 C CA . GLY A 1 72 ? 4.550 4.690 -17.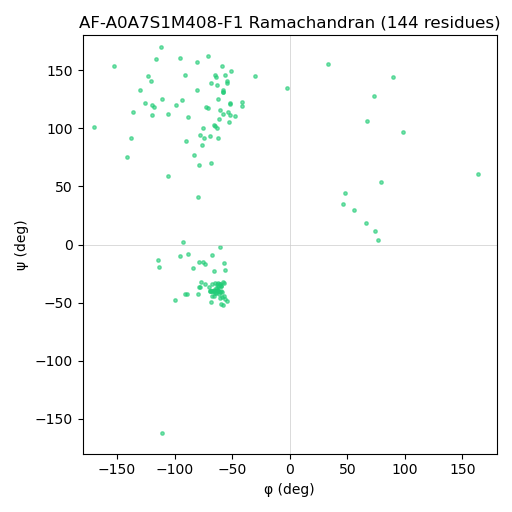328 1.00 74.38 72 GLY A CA 1
ATOM 550 C C . GLY A 1 72 ? 4.383 3.167 -17.243 1.00 74.38 72 GLY A C 1
ATOM 551 O O . GLY A 1 72 ? 4.049 2.518 -18.234 1.00 74.38 72 GLY A O 1
ATOM 552 N N . ALA A 1 73 ? 4.635 2.581 -16.069 1.00 72.06 73 ALA A N 1
ATOM 553 C CA . ALA A 1 73 ? 4.404 1.179 -15.777 1.00 72.06 73 ALA A CA 1
ATOM 554 C C . ALA A 1 73 ? 3.248 1.047 -14.784 1.00 72.06 73 ALA A C 1
ATOM 556 O O . ALA A 1 73 ? 3.264 1.624 -13.696 1.00 72.06 73 ALA A O 1
ATOM 557 N N . ARG A 1 74 ? 2.246 0.252 -15.159 1.00 77.19 74 ARG A N 1
ATOM 558 C CA . ARG A 1 74 ? 1.193 -0.208 -14.251 1.00 77.19 74 ARG A CA 1
ATOM 559 C C . ARG A 1 74 ? 1.571 -1.587 -13.713 1.00 77.19 74 ARG A C 1
ATOM 561 O O . ARG A 1 74 ? 2.352 -2.292 -14.353 1.00 77.19 74 ARG A O 1
ATOM 568 N N . ASN A 1 75 ? 0.964 -2.003 -12.599 1.00 81.19 75 ASN A N 1
ATOM 569 C CA . ASN A 1 75 ? 1.156 -3.323 -11.984 1.00 81.19 75 ASN A CA 1
ATOM 570 C C . ASN A 1 75 ? 2.446 -3.454 -11.147 1.00 81.19 75 ASN A C 1
ATOM 572 O O . ASN A 1 75 ? 3.246 -4.377 -11.342 1.00 81.19 75 ASN A O 1
ATOM 576 N N . GLY A 1 76 ? 2.623 -2.536 -10.190 1.00 85.06 76 GLY A N 1
ATOM 577 C CA . GLY A 1 76 ? 3.704 -2.596 -9.208 1.00 85.06 76 GLY A CA 1
ATOM 578 C C . GLY A 1 76 ? 3.677 -3.884 -8.377 1.00 85.06 76 GLY A C 1
ATOM 579 O O . GLY A 1 76 ? 2.634 -4.517 -8.185 1.00 85.06 76 GLY A O 1
ATOM 580 N N . ARG A 1 77 ? 4.843 -4.296 -7.874 1.00 87.75 77 ARG A N 1
ATOM 581 C CA . ARG A 1 77 ? 4.999 -5.509 -7.059 1.00 87.75 77 ARG A CA 1
ATOM 582 C C . ARG A 1 77 ? 5.618 -5.196 -5.711 1.00 87.75 77 ARG A C 1
ATOM 584 O O . ARG A 1 77 ? 6.509 -4.362 -5.596 1.00 87.75 77 ARG A O 1
ATOM 591 N N . ILE A 1 78 ? 5.177 -5.936 -4.701 1.00 90.19 78 ILE A N 1
ATOM 592 C CA . ILE A 1 78 ? 5.748 -5.890 -3.357 1.00 90.19 78 ILE A CA 1
ATOM 593 C C . ILE A 1 78 ? 6.805 -6.983 -3.240 1.00 90.19 78 ILE A C 1
ATOM 595 O O . ILE A 1 78 ? 6.508 -8.156 -3.465 1.00 90.19 78 ILE A O 1
ATOM 599 N N . LEU A 1 79 ? 8.021 -6.587 -2.875 1.00 91.00 79 LEU A N 1
ATOM 600 C CA . LEU A 1 79 ? 9.163 -7.478 -2.683 1.00 91.00 79 LEU A CA 1
ATOM 601 C C . LEU A 1 79 ? 9.255 -7.952 -1.228 1.00 91.00 79 LEU A C 1
ATOM 603 O O . LEU A 1 79 ? 9.407 -9.147 -0.987 1.00 91.00 79 LEU A O 1
ATOM 607 N N . ASP A 1 80 ? 9.049 -7.049 -0.260 1.00 91.75 80 ASP A N 1
ATOM 608 C CA . ASP A 1 80 ? 9.124 -7.378 1.168 1.00 91.75 80 ASP A CA 1
ATOM 609 C C . ASP A 1 80 ? 7.813 -7.135 1.916 1.00 91.75 80 ASP A C 1
ATOM 611 O O . ASP A 1 80 ? 7.420 -6.007 2.226 1.00 91.75 80 ASP A O 1
ATOM 615 N N . ARG A 1 81 ? 7.179 -8.231 2.349 1.00 90.69 81 ARG A N 1
ATOM 616 C CA . ARG A 1 81 ? 5.973 -8.169 3.188 1.00 90.69 81 ARG A CA 1
ATOM 617 C C . ARG A 1 81 ? 6.228 -7.538 4.556 1.00 90.69 81 ARG A C 1
ATOM 619 O O . ARG A 1 81 ? 5.378 -6.811 5.050 1.00 90.69 81 ARG A O 1
ATOM 626 N N . ARG A 1 82 ? 7.382 -7.776 5.189 1.00 91.19 82 ARG A N 1
ATOM 627 C CA . ARG A 1 82 ? 7.669 -7.218 6.528 1.00 91.19 82 ARG A CA 1
ATOM 628 C C . ARG A 1 82 ? 7.668 -5.688 6.524 1.00 91.19 82 ARG A C 1
ATOM 630 O O . ARG A 1 82 ? 7.090 -5.079 7.421 1.00 91.19 82 ARG A O 1
ATOM 637 N N . ARG A 1 83 ? 8.271 -5.083 5.497 1.00 91.12 83 ARG A N 1
ATOM 638 C CA . ARG A 1 83 ? 8.308 -3.625 5.318 1.00 91.12 83 ARG A CA 1
ATOM 639 C C . ARG A 1 83 ? 6.932 -3.066 4.974 1.00 91.12 83 ARG A C 1
ATOM 641 O O . ARG A 1 83 ? 6.533 -2.080 5.584 1.00 91.12 83 ARG A O 1
ATOM 648 N N . LEU A 1 84 ? 6.161 -3.760 4.130 1.00 92.75 84 LEU A N 1
ATOM 649 C CA . LEU A 1 84 ? 4.755 -3.425 3.881 1.00 92.75 84 LEU A CA 1
ATOM 650 C C . LEU A 1 84 ? 3.941 -3.368 5.179 1.00 92.75 84 LEU A C 1
ATOM 652 O O . LEU A 1 84 ? 3.216 -2.406 5.393 1.00 92.75 84 LEU A O 1
ATOM 656 N N . PHE A 1 85 ? 4.048 -4.375 6.049 1.00 91.19 85 PHE A N 1
ATOM 657 C CA . PHE A 1 85 ? 3.318 -4.390 7.322 1.00 91.19 85 PHE A CA 1
ATOM 658 C C . PHE A 1 85 ? 3.764 -3.255 8.254 1.00 91.19 85 PHE A C 1
ATOM 660 O O . PHE A 1 85 ? 2.926 -2.618 8.892 1.00 91.19 85 PHE A O 1
ATOM 667 N N . GLY A 1 86 ? 5.069 -2.967 8.304 1.00 91.00 86 GLY A N 1
ATOM 668 C CA . GLY A 1 86 ? 5.605 -1.822 9.042 1.00 91.00 86 GLY A CA 1
ATOM 669 C C . GLY A 1 86 ? 5.061 -0.488 8.528 1.00 91.00 86 GLY A C 1
ATOM 670 O O . GLY A 1 86 ? 4.691 0.365 9.328 1.00 91.00 86 GLY A O 1
ATOM 671 N N . PHE A 1 87 ? 4.944 -0.336 7.208 1.00 91.12 87 PHE A N 1
ATOM 672 C CA . PHE A 1 87 ? 4.351 0.834 6.565 1.00 91.12 87 PHE A CA 1
ATOM 673 C C . PHE A 1 87 ? 2.839 0.919 6.827 1.00 91.12 87 PHE A C 1
ATOM 675 O O . PHE A 1 87 ? 2.357 1.941 7.305 1.00 91.12 87 PHE A O 1
ATOM 682 N N . ALA A 1 88 ? 2.100 -0.173 6.620 1.00 91.94 88 ALA A N 1
ATOM 683 C CA . ALA A 1 88 ? 0.650 -0.251 6.799 1.00 91.94 88 ALA A CA 1
ATOM 684 C C . ALA A 1 88 ? 0.195 0.115 8.218 1.00 91.94 88 ALA A C 1
ATOM 686 O O . ALA A 1 88 ? -0.868 0.711 8.379 1.00 91.94 88 ALA A O 1
ATOM 687 N N . ARG A 1 89 ? 1.009 -0.171 9.242 1.00 90.56 89 ARG A N 1
ATOM 688 C CA . ARG A 1 89 ? 0.736 0.206 10.639 1.00 90.56 89 ARG A CA 1
ATOM 689 C C . ARG A 1 89 ? 0.527 1.714 10.826 1.00 90.56 89 ARG A C 1
ATOM 691 O O . ARG A 1 89 ? -0.264 2.119 11.673 1.00 90.56 89 ARG A O 1
ATOM 698 N N . TRP A 1 90 ? 1.209 2.545 10.036 1.00 88.06 90 TRP A N 1
ATOM 699 C CA . TRP A 1 90 ? 1.078 4.007 10.094 1.00 88.06 90 TRP A CA 1
ATOM 700 C C . TRP A 1 90 ? -0.213 4.531 9.459 1.00 88.06 90 TRP A C 1
ATOM 702 O O . TRP A 1 90 ? -0.578 5.679 9.695 1.00 88.06 90 TRP A O 1
ATOM 712 N N . PHE A 1 91 ? -0.898 3.700 8.672 1.00 87.06 91 PHE A N 1
ATOM 713 C CA . PHE A 1 91 ? -2.122 4.054 7.953 1.00 87.06 91 PHE A CA 1
ATOM 714 C C . PHE A 1 91 ? -3.344 3.274 8.450 1.00 87.06 91 PHE A C 1
ATOM 716 O O . PHE A 1 91 ? -4.466 3.657 8.151 1.00 87.06 91 PHE A O 1
ATOM 723 N N . SER A 1 92 ? -3.164 2.207 9.237 1.00 82.69 92 SER A N 1
ATOM 724 C CA . SER A 1 92 ? -4.249 1.329 9.699 1.00 82.69 92 SER A CA 1
ATOM 725 C C . SER A 1 92 ? -5.232 1.989 10.674 1.00 82.69 92 SER A C 1
ATOM 727 O O . SER A 1 92 ? -6.245 1.379 11.002 1.00 82.69 92 SER A O 1
ATOM 729 N N . GLY A 1 93 ? -4.951 3.201 11.170 1.00 77.88 93 GLY A N 1
ATOM 730 C CA . GLY A 1 93 ? -5.712 3.828 12.257 1.00 77.88 93 GLY A CA 1
ATOM 731 C C . GLY A 1 93 ? -5.392 3.275 13.653 1.00 77.88 93 GLY A C 1
ATOM 732 O O . GLY A 1 93 ? -6.016 3.680 14.639 1.00 77.88 93 GLY A O 1
ATOM 733 N N . GLU A 1 94 ? -4.424 2.356 13.761 1.00 72.44 94 GLU A N 1
ATOM 734 C CA . GLU A 1 94 ? -3.854 1.934 15.048 1.00 72.44 94 GLU A CA 1
ATOM 735 C C . GLU A 1 94 ? -2.819 2.944 15.556 1.00 72.44 94 GLU A C 1
ATOM 737 O O . GLU A 1 94 ? -2.824 3.275 16.738 1.00 72.44 94 GLU A O 1
ATOM 742 N N . ALA A 1 95 ? -1.956 3.453 14.667 1.00 71.62 95 ALA A N 1
ATOM 743 C CA . ALA A 1 95 ? -0.966 4.480 15.001 1.00 71.62 95 ALA A CA 1
ATOM 744 C C . ALA A 1 95 ? -1.416 5.888 14.583 1.00 71.62 95 ALA A C 1
ATOM 746 O O . ALA A 1 95 ? -1.331 6.823 15.375 1.00 71.62 95 ALA A O 1
ATOM 747 N N . MET A 1 96 ? -1.903 6.044 13.348 1.00 73.38 96 MET A N 1
ATOM 748 C CA . MET A 1 96 ? -2.353 7.326 12.803 1.00 73.38 96 MET A CA 1
ATOM 749 C C . MET A 1 96 ? -3.418 7.105 11.722 1.00 73.38 96 MET A C 1
ATOM 751 O O . MET A 1 96 ? -3.457 6.053 11.081 1.00 73.38 96 MET A O 1
ATOM 755 N N . VAL A 1 97 ? -4.286 8.100 11.528 1.00 77.00 97 VAL A N 1
ATOM 756 C CA . VAL A 1 97 ? -5.218 8.163 10.397 1.00 77.00 97 VAL A CA 1
ATOM 757 C C . VAL A 1 97 ? -4.696 9.218 9.431 1.00 77.00 97 VAL A C 1
ATOM 759 O O . VAL A 1 97 ? -4.641 10.398 9.765 1.00 77.00 97 VAL A O 1
ATOM 762 N N . GLN A 1 98 ? -4.269 8.767 8.258 1.00 85.06 98 GLN A N 1
ATOM 763 C CA . GLN A 1 98 ? -3.751 9.602 7.169 1.00 85.06 98 GLN A CA 1
ATOM 764 C C . GLN A 1 98 ? -4.727 9.602 5.984 1.00 85.06 98 GLN A C 1
ATOM 766 O O . GLN A 1 98 ? -5.884 9.245 6.185 1.00 85.06 98 GLN A O 1
ATOM 771 N N . SER A 1 99 ? -4.298 9.985 4.779 1.00 89.56 99 SER A N 1
ATOM 772 C CA . SER A 1 99 ? -5.122 9.968 3.552 1.00 89.56 99 SER A CA 1
ATOM 773 C C . SER A 1 99 ? -4.592 8.998 2.489 1.00 89.56 99 SER A C 1
ATOM 775 O O . SER A 1 99 ? -3.401 8.670 2.473 1.00 89.56 99 SER A O 1
ATOM 777 N N . LEU A 1 100 ? -5.446 8.586 1.542 1.00 89.94 100 LEU A N 1
ATOM 778 C CA . LEU A 1 100 ? -5.020 7.757 0.405 1.00 89.94 100 LEU A CA 1
ATOM 779 C C . LEU A 1 100 ? -4.017 8.503 -0.489 1.00 89.94 100 LEU A C 1
ATOM 781 O O . LEU A 1 100 ? -3.095 7.895 -1.035 1.00 89.94 100 LEU A O 1
ATOM 785 N N . ALA A 1 101 ? -4.162 9.824 -0.613 1.00 90.88 101 ALA A N 1
ATOM 786 C CA . ALA A 1 101 ? -3.241 10.667 -1.373 1.00 90.88 101 ALA A CA 1
ATOM 787 C C . ALA A 1 101 ? -1.800 10.583 -0.841 1.00 90.88 101 ALA A C 1
ATOM 789 O O . ALA A 1 101 ? -0.864 10.475 -1.633 1.00 90.88 101 ALA A O 1
ATOM 790 N N . GLN A 1 102 ? -1.622 10.553 0.483 1.00 90.88 102 GLN A N 1
ATOM 791 C CA . GLN A 1 102 ? -0.301 10.386 1.094 1.00 90.88 102 GLN A CA 1
ATOM 792 C C . GLN A 1 102 ? 0.310 9.023 0.772 1.00 90.88 102 GLN A C 1
ATOM 794 O O . GLN A 1 102 ? 1.480 8.957 0.413 1.00 90.88 102 GLN A O 1
ATOM 799 N N . ILE A 1 103 ? -0.479 7.941 0.803 1.00 91.06 103 ILE A N 1
ATOM 800 C CA . ILE A 1 103 ? 0.009 6.609 0.404 1.00 91.06 103 ILE A CA 1
ATOM 801 C C . ILE A 1 103 ? 0.551 6.651 -1.032 1.00 91.06 103 ILE A C 1
ATOM 803 O O . ILE A 1 103 ? 1.639 6.145 -1.299 1.00 91.06 103 ILE A O 1
ATOM 807 N N . ARG A 1 104 ? -0.173 7.298 -1.953 1.00 91.44 104 ARG A N 1
ATOM 808 C CA . ARG A 1 104 ? 0.244 7.423 -3.359 1.00 91.44 104 ARG A CA 1
ATOM 809 C C . ARG A 1 104 ? 1.527 8.239 -3.546 1.00 91.44 104 ARG A C 1
ATOM 811 O O . ARG A 1 104 ? 2.287 7.938 -4.459 1.00 91.44 104 ARG A O 1
ATOM 818 N N . GLN A 1 105 ? 1.769 9.244 -2.705 1.00 90.81 105 GLN A N 1
ATOM 819 C CA . GLN A 1 105 ? 2.985 10.066 -2.751 1.00 90.81 105 GLN A CA 1
ATOM 820 C C . GLN A 1 105 ? 4.196 9.370 -2.119 1.00 90.81 105 GLN A C 1
ATOM 822 O O . GLN A 1 105 ? 5.310 9.497 -2.619 1.00 90.81 105 GLN A O 1
ATOM 827 N N . GLU A 1 106 ? 3.983 8.609 -1.046 1.00 91.62 106 GLU A N 1
ATOM 828 C CA . GLU A 1 106 ? 5.055 7.927 -0.316 1.00 91.62 106 GLU A CA 1
ATOM 829 C C . GLU A 1 106 ? 5.555 6.670 -1.039 1.00 91.62 106 GLU A C 1
ATOM 831 O O . GLU A 1 106 ? 6.738 6.345 -0.965 1.00 91.62 106 GLU A O 1
ATOM 836 N N . LEU A 1 107 ? 4.691 5.952 -1.764 1.00 90.19 107 LEU A N 1
ATOM 837 C CA . LEU A 1 107 ? 5.062 4.690 -2.417 1.00 90.19 107 LEU A CA 1
ATOM 838 C C . LEU A 1 107 ? 6.262 4.808 -3.386 1.00 90.19 107 LEU A C 1
ATOM 840 O O . LEU A 1 107 ? 7.183 3.997 -3.251 1.00 90.19 107 LEU A O 1
ATOM 844 N N . PRO A 1 108 ? 6.337 5.807 -4.290 1.00 86.56 108 PRO A N 1
ATOM 845 C CA . PRO A 1 108 ? 7.524 6.026 -5.124 1.00 86.56 108 PRO A CA 1
ATOM 846 C C . PRO A 1 108 ? 8.789 6.359 -4.314 1.00 86.56 108 PRO A C 1
ATOM 848 O O . PRO A 1 108 ? 9.887 5.916 -4.645 1.00 86.56 108 PRO A O 1
ATOM 851 N N . LEU A 1 109 ? 8.653 7.097 -3.205 1.00 87.19 109 LEU A N 1
ATOM 852 C CA . LEU A 1 109 ? 9.784 7.416 -2.322 1.00 87.19 109 LEU A CA 1
ATOM 853 C C . LEU A 1 109 ? 10.320 6.164 -1.619 1.00 87.19 109 LEU A C 1
ATOM 855 O O . LEU A 1 109 ? 11.521 6.046 -1.368 1.00 87.19 109 LEU A O 1
ATOM 859 N N . LYS A 1 110 ? 9.435 5.219 -1.292 1.00 87.19 110 LYS A N 1
ATOM 860 C CA . LYS A 1 110 ? 9.799 3.938 -0.680 1.00 87.19 110 LYS A CA 1
ATOM 861 C C . LYS A 1 110 ? 10.453 2.975 -1.661 1.00 87.19 110 LYS A C 1
ATOM 863 O O . LYS A 1 110 ? 11.367 2.263 -1.247 1.00 87.19 110 LYS A O 1
ATOM 868 N N . GLU A 1 111 ? 10.058 2.995 -2.932 1.00 85.19 111 GLU A N 1
ATOM 869 C CA . GLU A 1 111 ? 10.799 2.313 -3.999 1.00 85.19 111 GLU A CA 1
ATOM 870 C C . GLU A 1 111 ? 12.243 2.832 -4.069 1.00 85.19 111 GLU A C 1
ATOM 872 O O . GLU A 1 111 ? 13.175 2.038 -3.970 1.00 85.19 111 GLU A O 1
ATOM 877 N N . ALA A 1 112 ? 12.436 4.152 -4.145 1.00 82.81 112 ALA A N 1
ATOM 878 C CA . ALA A 1 112 ? 13.766 4.743 -4.300 1.00 82.81 112 ALA A CA 1
ATOM 879 C C . ALA A 1 112 ? 14.683 4.550 -3.075 1.00 82.81 112 ALA A C 1
ATOM 881 O O . ALA A 1 112 ? 15.876 4.298 -3.233 1.00 82.81 112 ALA A O 1
ATOM 882 N N . ASN A 1 113 ? 14.145 4.673 -1.856 1.00 84.19 113 ASN A N 1
ATOM 883 C CA . ASN A 1 113 ? 14.954 4.641 -0.631 1.00 84.19 113 ASN A CA 1
ATOM 884 C C . ASN A 1 113 ? 15.147 3.238 -0.051 1.00 84.19 113 ASN A C 1
ATOM 886 O O . ASN A 1 113 ? 16.225 2.908 0.437 1.00 84.19 113 ASN A O 1
ATOM 890 N N . GLU A 1 114 ? 14.086 2.431 -0.021 1.00 84.38 114 GLU A N 1
ATOM 891 C CA . GLU A 1 114 ? 14.083 1.152 0.694 1.00 84.38 114 GLU A CA 1
ATOM 892 C C . GLU A 1 114 ? 13.967 -0.057 -0.241 1.00 84.38 114 GLU A C 1
ATOM 894 O O . GLU A 1 114 ? 14.285 -1.168 0.181 1.00 84.38 114 GLU A O 1
ATOM 899 N N . GLY A 1 115 ? 13.499 0.137 -1.480 1.00 83.94 115 GLY A N 1
ATOM 900 C CA . GLY A 1 115 ? 13.466 -0.896 -2.515 1.00 83.94 115 GLY A CA 1
ATOM 901 C C . GLY A 1 115 ? 12.523 -2.069 -2.242 1.00 83.94 115 GLY A C 1
ATOM 902 O O . GLY A 1 115 ? 12.694 -3.124 -2.839 1.00 83.94 115 GLY A O 1
ATOM 903 N N . TRP A 1 116 ? 11.538 -1.940 -1.344 1.00 87.38 116 TRP A N 1
ATOM 904 C CA . TRP A 1 116 ? 10.590 -3.031 -1.050 1.00 87.38 116 TRP A CA 1
ATOM 905 C C . TRP A 1 116 ? 9.350 -3.051 -1.949 1.00 87.38 116 TRP A C 1
ATOM 907 O O . TRP A 1 116 ? 8.568 -4.006 -1.901 1.00 87.38 116 TRP A O 1
ATOM 917 N N . VAL A 1 117 ? 9.180 -2.018 -2.771 1.00 88.94 117 VAL A N 1
ATOM 918 C CA . VAL A 1 117 ? 8.197 -1.939 -3.854 1.00 88.94 117 VAL A CA 1
ATOM 919 C C . VAL A 1 117 ? 8.962 -1.721 -5.146 1.00 88.94 117 VAL A C 1
ATOM 921 O O . VAL A 1 117 ? 9.935 -0.974 -5.150 1.00 88.94 117 VAL A O 1
ATOM 924 N N . ALA A 1 118 ? 8.525 -2.371 -6.217 1.00 86.44 118 ALA A N 1
ATOM 925 C CA . ALA A 1 118 ? 9.072 -2.179 -7.549 1.00 86.44 118 ALA A CA 1
ATOM 926 C C . ALA A 1 118 ? 7.951 -1.831 -8.530 1.00 86.44 118 ALA A C 1
ATOM 928 O O . ALA A 1 118 ? 7.023 -2.624 -8.728 1.00 86.44 118 ALA A O 1
ATOM 929 N N . PHE A 1 119 ? 8.077 -0.681 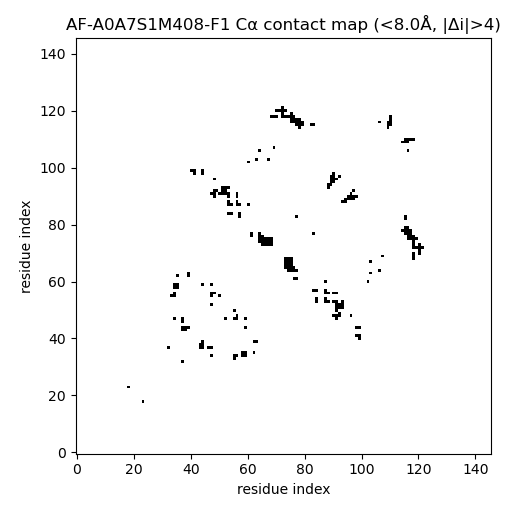-9.180 1.00 82.50 119 PHE A N 1
ATOM 930 C CA . PHE A 1 119 ? 7.257 -0.229 -10.296 1.00 82.50 119 PHE A CA 1
ATOM 931 C C . PHE A 1 119 ? 8.083 -0.343 -11.581 1.00 82.50 119 PHE A C 1
ATOM 933 O O . PHE A 1 119 ? 8.382 0.626 -12.273 1.00 82.50 119 PHE A O 1
ATOM 940 N N . ALA A 1 120 ? 8.526 -1.563 -11.883 1.00 71.38 120 ALA A N 1
ATOM 941 C CA . ALA A 1 120 ? 9.329 -1.802 -13.071 1.00 71.38 120 ALA A CA 1
ATOM 942 C C . ALA A 1 120 ? 8.427 -1.894 -14.315 1.00 71.38 120 ALA A C 1
ATOM 944 O O . ALA A 1 120 ? 7.459 -2.667 -14.293 1.00 71.38 120 ALA A O 1
ATOM 945 N N . PRO A 1 121 ? 8.757 -1.207 -15.429 1.00 61.25 121 PRO A N 1
ATOM 946 C CA . PRO A 1 121 ? 8.170 -1.549 -16.716 1.00 61.25 121 PRO A CA 1
ATOM 947 C C . PRO A 1 121 ? 8.463 -3.026 -17.006 1.00 61.25 121 PRO A C 1
ATOM 949 O O . PRO A 1 121 ? 9.517 -3.534 -16.596 1.00 61.25 121 PRO A O 1
ATOM 952 N N . PRO A 1 122 ? 7.548 -3.752 -17.677 1.00 54.91 122 PRO A N 1
ATOM 953 C CA . PRO A 1 122 ? 7.802 -5.138 -18.032 1.00 54.91 122 PRO A CA 1
ATOM 954 C C . PRO A 1 122 ? 9.153 -5.197 -18.742 1.00 54.91 122 PRO A C 1
ATOM 956 O O . PRO A 1 122 ? 9.356 -4.499 -19.736 1.00 54.91 122 PRO A O 1
ATOM 959 N N . LYS A 1 123 ? 10.092 -5.986 -18.194 1.00 53.06 123 LYS A N 1
ATOM 960 C CA . LYS A 1 123 ? 11.402 -6.238 -18.809 1.00 53.06 123 LYS A CA 1
ATOM 961 C C . LYS A 1 123 ? 11.160 -6.429 -20.307 1.00 53.06 123 LYS A C 1
ATOM 963 O O . LYS A 1 123 ? 10.382 -7.335 -20.626 1.00 53.06 123 LYS A O 1
ATOM 968 N N . PRO A 1 124 ? 11.787 -5.637 -21.204 1.00 50.22 124 PRO A N 1
ATOM 969 C CA . PRO A 1 124 ? 11.652 -5.872 -22.631 1.00 50.22 124 PRO A CA 1
ATOM 970 C C . PRO A 1 124 ? 12.033 -7.328 -22.843 1.00 50.22 124 PRO A C 1
ATOM 972 O O . PRO A 1 124 ? 13.138 -7.755 -22.487 1.00 50.22 124 PRO A O 1
ATOM 975 N N . THR A 1 125 ? 11.051 -8.128 -23.254 1.00 55.56 125 THR A N 1
ATOM 976 C CA . THR A 1 125 ? 11.234 -9.560 -23.432 1.00 55.56 125 THR A CA 1
ATOM 977 C C . THR A 1 125 ? 12.367 -9.672 -24.428 1.00 55.56 125 THR A C 1
ATOM 979 O O . THR A 1 125 ? 12.247 -9.156 -25.536 1.00 55.56 125 THR A O 1
ATOM 982 N N . ARG A 1 126 ? 13.515 -10.187 -23.968 1.00 54.16 126 ARG A N 1
ATOM 983 C CA . ARG A 1 126 ? 14.756 -10.242 -24.738 1.00 54.16 126 ARG A CA 1
ATOM 984 C C . ARG A 1 126 ? 14.388 -10.791 -26.107 1.00 54.16 126 ARG A C 1
ATOM 986 O O . ARG A 1 126 ? 13.967 -11.943 -26.194 1.00 54.16 126 ARG A O 1
ATOM 993 N N . GLY A 1 127 ? 14.465 -9.922 -27.113 1.00 52.31 127 GLY A N 1
ATOM 994 C CA . GLY A 1 127 ? 14.185 -10.283 -28.488 1.00 52.31 127 GLY A CA 1
ATOM 995 C C . GLY A 1 127 ? 14.984 -11.524 -28.852 1.00 52.31 127 GLY A C 1
ATOM 996 O O . GLY A 1 127 ? 16.056 -11.775 -28.290 1.00 52.31 127 GLY A O 1
ATOM 997 N N . LEU A 1 128 ? 14.401 -12.300 -29.758 1.00 57.12 128 LEU A N 1
ATOM 998 C CA . LEU A 1 128 ? 15.013 -13.412 -30.467 1.00 57.12 128 LEU A CA 1
ATOM 999 C C . LEU A 1 128 ? 16.527 -13.204 -30.672 1.00 57.12 128 LEU A C 1
ATOM 1001 O O . LEU A 1 128 ? 16.949 -12.068 -30.908 1.00 57.12 128 LEU A O 1
ATOM 1005 N N . PRO A 1 129 ? 17.349 -14.272 -30.625 1.00 50.78 129 PRO A N 1
ATOM 1006 C CA . PRO A 1 129 ? 18.761 -14.149 -30.962 1.00 50.78 129 PRO A CA 1
ATOM 1007 C C . PRO A 1 129 ? 18.887 -13.475 -32.333 1.00 50.78 129 PRO A C 1
ATOM 1009 O O . PRO A 1 129 ? 18.332 -13.956 -33.321 1.00 50.78 129 PRO A O 1
ATOM 1012 N N . ALA A 1 130 ? 19.576 -12.333 -32.371 1.00 59.66 130 ALA A N 1
ATOM 1013 C CA . ALA A 1 130 ? 19.935 -11.674 -33.617 1.00 59.66 130 ALA A CA 1
ATOM 1014 C C . ALA A 1 130 ? 20.693 -12.682 -34.502 1.00 59.66 130 ALA A C 1
ATOM 1016 O O . ALA A 1 130 ? 21.516 -13.436 -33.968 1.00 59.66 130 ALA A O 1
ATOM 1017 N N . PRO A 1 131 ? 20.435 -12.736 -35.823 1.00 52.88 131 PRO A N 1
ATOM 1018 C CA . PRO A 1 131 ? 21.207 -13.603 -36.699 1.00 52.88 131 PRO A CA 1
ATOM 1019 C C . PRO A 1 131 ? 22.685 -13.217 -36.594 1.00 52.88 131 PRO A C 1
ATOM 1021 O O . PRO A 1 131 ? 23.035 -12.036 -36.598 1.00 52.88 131 PRO A O 1
ATOM 1024 N N . ALA A 1 132 ? 23.535 -14.231 -36.436 1.00 54.66 132 ALA A N 1
ATOM 1025 C CA . ALA A 1 132 ? 24.973 -14.087 -36.301 1.00 54.66 132 ALA A CA 1
ATOM 1026 C C . ALA A 1 132 ? 25.534 -13.224 -37.441 1.00 54.66 132 ALA A C 1
ATOM 1028 O O . ALA A 1 132 ? 25.545 -13.635 -38.599 1.00 54.66 132 ALA A O 1
ATOM 1029 N N . SER A 1 133 ? 26.011 -12.025 -37.104 1.00 49.50 133 SER A N 1
ATOM 1030 C CA . SER A 1 133 ? 26.832 -11.228 -38.009 1.00 49.50 133 SER A CA 1
ATOM 1031 C C . SER A 1 133 ? 28.233 -11.833 -38.017 1.00 49.50 133 SER A C 1
ATOM 1033 O O . SER A 1 133 ? 29.103 -11.469 -37.228 1.00 49.50 133 SER A O 1
ATOM 1035 N N . CYS A 1 134 ? 28.427 -12.833 -38.872 1.00 48.12 134 CYS A N 1
ATOM 1036 C CA . CYS A 1 134 ? 29.747 -13.222 -39.334 1.00 48.12 134 CYS A CA 1
ATOM 1037 C C . CYS A 1 134 ? 30.190 -12.164 -40.352 1.00 48.12 134 CYS A C 1
ATOM 1039 O O . CYS A 1 134 ? 29.771 -12.208 -41.504 1.00 48.12 134 CYS A O 1
ATOM 1041 N N . VAL A 1 135 ? 31.028 -11.212 -39.943 1.00 53.06 135 VAL A N 1
ATOM 1042 C CA . VAL A 1 135 ? 31.814 -10.407 -40.887 1.00 53.06 135 VAL A CA 1
ATOM 1043 C C . VAL A 1 135 ? 33.278 -10.641 -40.566 1.00 53.06 135 VAL A C 1
ATOM 1045 O O . VAL A 1 135 ? 33.726 -10.490 -39.430 1.00 53.06 135 VAL A O 1
ATOM 1048 N N . GLY A 1 136 ? 33.961 -11.145 -41.588 1.00 50.44 136 GLY A N 1
ATOM 1049 C CA . GLY A 1 136 ? 35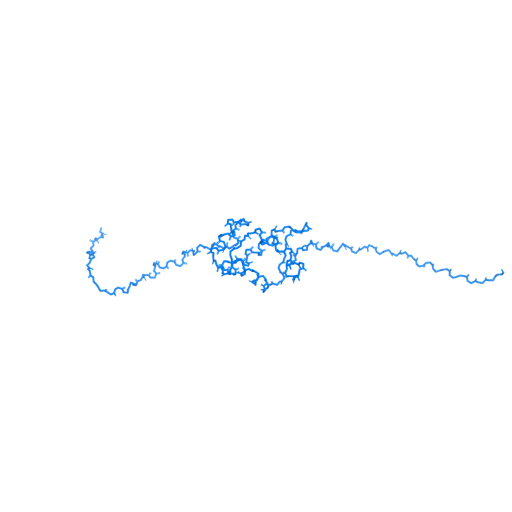.258 -11.783 -41.521 1.00 50.44 136 GLY A CA 1
ATOM 1050 C C . GLY A 1 136 ? 36.378 -10.860 -41.071 1.00 50.44 136 GLY A C 1
ATOM 1051 O O . GLY A 1 136 ? 36.466 -9.690 -41.437 1.00 50.44 136 GLY A O 1
ATOM 1052 N N . LYS A 1 137 ? 37.279 -11.469 -40.311 1.00 50.84 137 LYS A N 1
ATOM 1053 C CA . LYS A 1 137 ? 38.639 -11.016 -40.073 1.00 50.84 137 LYS A CA 1
ATOM 1054 C C . LYS A 1 137 ? 39.388 -11.093 -41.413 1.00 50.84 137 LYS A C 1
ATOM 1056 O O . LYS A 1 137 ? 39.730 -12.188 -41.847 1.00 50.84 137 LYS A O 1
ATOM 1061 N N . ALA A 1 138 ? 39.597 -9.965 -42.088 1.00 53.69 138 ALA A N 1
ATOM 1062 C CA . ALA A 1 138 ? 40.554 -9.883 -43.190 1.00 53.69 138 ALA A CA 1
ATOM 1063 C C . ALA A 1 138 ? 41.909 -9.477 -42.604 1.00 53.69 138 ALA A C 1
ATOM 1065 O O . ALA A 1 138 ? 42.224 -8.305 -42.421 1.00 53.69 138 ALA A O 1
ATOM 1066 N N . GLU A 1 139 ? 42.648 -10.511 -42.228 1.00 49.06 139 GLU A N 1
ATOM 1067 C CA . GLU A 1 139 ? 44.079 -10.507 -41.976 1.00 49.06 139 GLU A CA 1
ATOM 1068 C C . GLU A 1 139 ? 44.771 -10.407 -43.345 1.00 49.06 139 GLU A C 1
ATOM 1070 O O . GLU A 1 139 ? 44.556 -11.255 -44.209 1.00 49.06 139 GLU A O 1
ATOM 1075 N N . ALA A 1 140 ? 45.537 -9.344 -43.572 1.00 55.25 140 ALA A N 1
ATOM 1076 C CA . ALA A 1 140 ? 46.475 -9.246 -44.684 1.00 55.25 140 ALA A CA 1
ATOM 1077 C C . ALA A 1 140 ? 47.730 -8.537 -44.171 1.00 55.25 140 ALA A C 1
ATOM 1079 O O . ALA A 1 140 ? 47.946 -7.345 -44.376 1.00 55.25 140 ALA A O 1
ATOM 1080 N N . ASP A 1 141 ? 48.501 -9.317 -43.420 1.00 52.84 141 ASP A N 1
ATOM 1081 C CA . ASP A 1 141 ? 49.945 -9.194 -43.309 1.00 52.84 141 ASP A CA 1
ATOM 1082 C C . ASP A 1 141 ? 50.541 -9.664 -44.648 1.00 52.84 141 ASP A C 1
ATOM 1084 O O . ASP A 1 141 ? 50.320 -10.804 -45.061 1.00 52.84 141 ASP A O 1
ATOM 1088 N N . VAL A 1 142 ? 51.228 -8.773 -45.368 1.00 64.44 142 VAL A N 1
ATOM 1089 C CA . VAL A 1 142 ? 52.171 -9.179 -46.416 1.00 64.44 142 VAL A CA 1
ATOM 1090 C C . VAL A 1 142 ? 53.430 -8.311 -46.334 1.00 64.44 142 VAL A C 1
ATOM 1092 O O . VAL A 1 142 ? 53.511 -7.173 -46.787 1.00 64.44 142 VAL A O 1
ATOM 1095 N N . ASP A 1 143 ? 54.358 -8.858 -45.563 1.00 55.25 143 ASP A N 1
ATOM 1096 C CA . ASP A 1 143 ? 55.808 -8.899 -45.722 1.00 55.25 143 ASP A CA 1
ATOM 1097 C C . ASP A 1 143 ? 56.437 -8.267 -46.999 1.00 55.25 143 ASP A C 1
ATOM 1099 O O . ASP A 1 143 ? 56.077 -8.586 -48.130 1.00 55.25 143 ASP A O 1
ATOM 1103 N N . ARG A 1 144 ? 57.509 -7.495 -46.738 1.00 53.84 144 ARG A N 1
ATOM 1104 C CA . ARG A 1 144 ? 58.809 -7.410 -47.451 1.00 53.84 144 ARG A CA 1
ATOM 1105 C C . ARG A 1 144 ? 58.985 -6.743 -48.836 1.00 53.84 144 ARG A C 1
ATOM 1107 O O . ARG A 1 144 ? 58.499 -7.202 -49.856 1.00 53.84 144 ARG A O 1
ATOM 1114 N N . VAL A 1 145 ? 59.981 -5.838 -48.821 1.00 55.09 145 VAL A N 1
ATOM 1115 C CA . VAL A 1 145 ? 61.135 -5.697 -49.749 1.00 55.09 145 VAL A CA 1
ATOM 1116 C C . VAL A 1 145 ? 60.852 -5.289 -51.201 1.00 55.09 145 VAL A C 1
ATOM 1118 O O . VAL A 1 145 ? 60.499 -6.115 -52.035 1.00 55.09 145 VAL A O 1
ATOM 1121 N N . ALA A 1 146 ? 61.184 -4.032 -51.517 1.00 49.25 146 ALA A N 1
ATOM 1122 C CA . ALA A 1 146 ? 62.303 -3.643 -52.393 1.00 49.25 146 ALA A CA 1
ATOM 1123 C C . ALA A 1 146 ? 62.530 -2.125 -52.306 1.00 49.25 146 ALA A C 1
ATOM 1125 O O . ALA A 1 146 ? 61.524 -1.382 -52.340 1.00 49.25 146 ALA A O 1
#

Secondary structure (DSSP, 8-state):
------------S-------TTT--TTS------TTTS-SSHHHHHHHHHTT-HHHHHHHHHHHHHH--BTTB---EES-HHHHHHHHTTTSSSS----HHHHHHHHHHHHHHH-SEE-PPP------PPP---------------

Nearest PDB structures (foldseek):
  7qho-assembly1_T  TM=2.640E-01  e=2.219E+00  Corynebacterium glutamicum ATCC 13032

Foldseek 3Di:
DDDDDDDDDDDDDDDPPPDPPVVPPPPPPPPCPQLVPFDLAQVSLVVQLVVLDLVSLLVNLQVVQQQDQDPNFHGKDFQDPVVSSVVSNCCSPVNDPDTSVVSNVCQVVCCVPVVRMDRDHPDPPPDDPDPDPPDDDPDDDDDDDD

Radius of gyration: 32.54 Å; Cα contacts (8 Å, |Δi|>4): 136; chains: 1; bounding box: 119×41×91 Å

Sequence (146 aa):
ARSWSGSPLDLANGLRQTVPRSWVDLRIPCPRSSVADMPLTEEGYRAVVSLRSTGEMASFITRVVADLEVHGARNGRILDRRRLFGFARWFSGEAMVQSLAQIRQELPLKEANEGWVAFAPPKPTRGLPAPASCVGKAEADVDRVA

Mean predicted aligned error: 16.31 Å

Solvent-accessible surface area (backbone atoms only — not comparable to full-atom values): 9388 Å² total; per-residue (Å²): 144,83,86,90,81,82,82,79,95,73,85,87,76,90,76,78,78,78,75,55,78,83,74,62,59,85,75,60,69,68,80,76,78,45,55,86,76,47,54,99,44,64,70,30,48,54,55,44,31,72,64,51,30,38,69,50,29,31,54,38,51,53,52,50,40,33,68,42,69,42,98,93,12,62,57,29,45,78,73,39,67,70,58,44,44,62,54,18,34,54,50,7,47,75,73,32,80,73,57,61,70,55,54,66,62,45,49,62,54,38,28,76,75,70,57,37,39,44,58,61,57,79,73,77,72,79,68,74,84,73,79,82,82,84,73,80,87,82,83,78,88,79,83,83,90,134